Protein AF-A0A402BTT5-F1 (afdb_monomer_lite)

Foldseek 3Di:
DPPPFDWDWDQDPVRDIWIWTADPVRDTDGDDPPPPVCPVCPPFPQKDWLVVLCVVVVHDSVVSVVCCVVVLQDWDDDDPTIIGGSVSSVVSVPDDPPD

pLDDT: mean 79.09, std 17.44, range [35.34, 96.88]

Radius of gyration: 22.49 Å; chains: 1; bounding box: 46×36×61 Å

Sequence (99 aa):
MKTSAKILIFKGADEKEHKFTVNEKGQLMPYVEEEIQTVTKTPWKASNDVLNTCKFLGLSRGTVMKLISLGELKAVKAGKRWIIPGWAIEQFLQQPMHA

Secondary structure (DSSP, 8-state):
-------EEEE-TTS-EEEEEE-TTS-EEE------------PPPSEEEHHHHHHHHT--HHHHHHHHHHTSS--EEETTEEEEEHHHHHHHHHS----

Structure (mmCIF, N/CA/C/O backbone):
data_AF-A0A402BTT5-F1
#
_entry.id   AF-A0A402BTT5-F1
#
loop_
_atom_site.group_PDB
_atom_site.id
_atom_site.type_symbol
_atom_site.label_atom_id
_atom_site.label_alt_id
_atom_site.label_comp_id
_atom_site.label_asym_id
_atom_site.label_entity_id
_atom_site.label_seq_id
_atom_site.pdbx_PDB_ins_code
_atom_site.Cartn_x
_atom_site.Cartn_y
_atom_site.Cartn_z
_atom_site.occupancy
_atom_site.B_iso_or_equiv
_atom_site.auth_seq_id
_atom_site.auth_comp_id
_atom_site.auth_asym_id
_atom_site.auth_atom_id
_atom_site.pdbx_PDB_model_num
ATOM 1 N N . MET A 1 1 ? 7.177 -23.864 -22.016 1.00 35.34 1 MET A N 1
ATOM 2 C CA . MET A 1 1 ? 8.613 -23.798 -22.370 1.00 35.34 1 MET A CA 1
ATOM 3 C C . MET A 1 1 ? 8.914 -22.360 -22.754 1.00 35.34 1 MET A C 1
ATOM 5 O O . MET A 1 1 ? 8.228 -21.843 -23.620 1.00 35.34 1 MET A O 1
ATOM 9 N N . LYS A 1 2 ? 9.828 -21.675 -22.057 1.00 36.91 2 LYS A N 1
ATOM 10 C CA . LYS A 1 2 ? 10.258 -20.325 -22.449 1.00 36.91 2 LYS A CA 1
ATOM 11 C C . LYS A 1 2 ? 11.243 -20.494 -23.600 1.00 36.91 2 LYS A C 1
ATOM 13 O O . LYS A 1 2 ? 12.332 -21.015 -23.383 1.00 36.91 2 LYS A O 1
ATOM 18 N N . THR A 1 3 ? 10.834 -20.150 -24.814 1.00 40.72 3 THR A N 1
ATOM 19 C CA . THR A 1 3 ? 11.723 -20.160 -25.976 1.00 40.72 3 THR A CA 1
ATOM 20 C C . THR A 1 3 ? 12.738 -19.044 -25.771 1.00 40.72 3 THR A C 1
ATOM 22 O O . THR A 1 3 ? 12.413 -17.872 -25.930 1.00 40.72 3 THR A O 1
ATOM 25 N N . SER A 1 4 ? 13.948 -19.387 -25.332 1.00 47.47 4 SER A N 1
ATOM 26 C CA . SER A 1 4 ? 15.058 -18.438 -25.279 1.00 47.47 4 SER A CA 1
ATOM 27 C C . SER A 1 4 ? 15.285 -17.907 -26.694 1.00 47.47 4 SER A C 1
ATOM 29 O O . SER A 1 4 ? 15.637 -18.677 -27.589 1.00 47.47 4 SER A O 1
ATOM 31 N N . ALA A 1 5 ? 15.022 -16.619 -26.918 1.00 57.56 5 ALA A N 1
ATOM 32 C CA . ALA A 1 5 ? 15.243 -15.991 -28.213 1.00 57.56 5 ALA A CA 1
ATOM 33 C C . ALA A 1 5 ? 16.730 -16.128 -28.584 1.00 57.56 5 ALA A C 1
ATOM 35 O O . ALA A 1 5 ? 17.604 -15.671 -27.847 1.00 57.56 5 ALA A O 1
ATOM 36 N N . LYS A 1 6 ? 17.035 -16.801 -29.700 1.00 67.19 6 LYS A N 1
ATOM 37 C CA . LYS A 1 6 ? 18.402 -16.855 -30.233 1.00 67.19 6 LYS A CA 1
ATOM 38 C C . LYS A 1 6 ? 18.734 -15.485 -30.820 1.00 67.19 6 LYS A C 1
ATOM 40 O O . LYS A 1 6 ? 18.123 -15.081 -31.806 1.00 67.19 6 LYS A O 1
ATOM 45 N N . ILE A 1 7 ? 19.684 -14.789 -30.204 1.00 74.44 7 ILE A N 1
ATOM 46 C CA . ILE A 1 7 ? 20.222 -13.522 -30.705 1.00 74.44 7 ILE A CA 1
ATOM 47 C C . ILE A 1 7 ? 21.359 -13.849 -31.676 1.00 74.44 7 ILE A C 1
ATOM 49 O O . ILE A 1 7 ? 22.270 -14.603 -31.331 1.00 74.44 7 ILE A O 1
ATOM 53 N N . LEU A 1 8 ? 21.297 -13.299 -32.885 1.00 79.06 8 LEU A N 1
ATOM 54 C CA . LEU A 1 8 ? 22.336 -13.411 -33.909 1.00 79.06 8 LEU A CA 1
ATOM 55 C C . LEU A 1 8 ? 23.078 -12.079 -34.020 1.00 79.06 8 LEU A C 1
ATOM 57 O O . LEU A 1 8 ? 22.444 -11.026 -34.031 1.00 79.06 8 LEU A O 1
ATOM 61 N N . ILE A 1 9 ? 24.407 -12.121 -34.104 1.00 79.44 9 ILE A N 1
ATOM 62 C CA . ILE A 1 9 ? 25.262 -10.934 -34.216 1.00 79.44 9 ILE A CA 1
ATOM 63 C C . ILE A 1 9 ? 25.940 -10.968 -35.583 1.00 79.44 9 ILE A C 1
ATOM 65 O O . ILE A 1 9 ? 26.593 -11.955 -35.921 1.00 79.44 9 ILE A O 1
ATOM 69 N N . PHE A 1 10 ? 25.783 -9.903 -36.363 1.00 79.50 10 PHE A N 1
ATOM 70 C CA . PHE A 1 10 ? 26.407 -9.753 -37.676 1.00 79.50 10 PHE A CA 1
ATOM 71 C C . PHE A 1 10 ? 27.273 -8.494 -37.702 1.00 79.50 10 PHE A C 1
ATOM 73 O O . PHE A 1 10 ? 26.824 -7.438 -37.262 1.00 79.50 10 PHE A O 1
ATOM 80 N N . LYS A 1 11 ? 28.493 -8.588 -38.244 1.00 79.88 11 LYS A N 1
ATOM 81 C CA . LYS A 1 11 ? 29.348 -7.424 -38.513 1.00 79.88 11 LYS A CA 1
ATOM 82 C C . LYS A 1 11 ? 28.940 -6.814 -39.859 1.00 79.88 11 LYS A C 1
ATOM 84 O O . LYS A 1 11 ? 29.014 -7.486 -40.888 1.00 79.88 11 LYS A O 1
ATOM 89 N N . GLY A 1 12 ? 28.458 -5.577 -39.834 1.00 74.38 12 GLY A N 1
ATOM 90 C CA . GLY A 1 12 ? 28.076 -4.802 -41.007 1.00 74.38 12 GLY A CA 1
ATOM 91 C C . GLY A 1 12 ? 29.283 -4.353 -41.832 1.00 74.38 12 GLY A C 1
ATOM 92 O O . GLY A 1 12 ? 30.435 -4.438 -41.400 1.00 74.38 12 GLY A O 1
ATOM 93 N N . ALA A 1 13 ? 29.013 -3.855 -43.040 1.00 73.31 13 ALA A N 1
ATOM 94 C CA . ALA A 1 13 ? 30.028 -3.289 -43.936 1.00 73.31 13 ALA A CA 1
ATOM 95 C C . ALA A 1 13 ? 30.687 -2.012 -43.377 1.00 73.31 13 ALA A C 1
ATOM 97 O O . ALA A 1 13 ? 31.745 -1.601 -43.841 1.00 73.31 13 ALA A O 1
ATOM 98 N N . ASP A 1 14 ? 30.071 -1.405 -42.366 1.00 74.38 14 ASP A N 1
ATOM 99 C CA . ASP A 1 14 ? 30.569 -0.283 -41.572 1.00 74.38 14 ASP A CA 1
ATOM 100 C C . ASP A 1 14 ? 31.433 -0.729 -40.375 1.00 74.38 14 ASP A C 1
ATOM 102 O O . ASP A 1 14 ? 31.725 0.069 -39.487 1.00 74.38 14 ASP A O 1
ATOM 106 N N . GLU A 1 15 ? 31.811 -2.010 -40.340 1.00 72.12 15 GLU A N 1
ATOM 107 C CA . GLU A 1 15 ? 32.501 -2.697 -39.247 1.00 72.12 15 GLU A CA 1
ATOM 108 C C . GLU A 1 15 ? 31.752 -2.766 -37.910 1.00 72.12 15 GLU A C 1
ATOM 110 O O . GLU A 1 15 ? 32.317 -3.254 -36.926 1.00 72.12 15 GLU A O 1
ATOM 115 N N . LYS A 1 16 ? 30.484 -2.349 -37.849 1.00 75.25 16 LYS A N 1
ATOM 116 C CA . LYS A 1 16 ? 29.711 -2.376 -36.605 1.00 75.25 16 LYS A CA 1
ATOM 117 C C . LYS A 1 16 ? 28.986 -3.696 -36.428 1.00 75.25 16 LYS A C 1
ATOM 119 O O . LYS A 1 16 ? 28.509 -4.306 -37.379 1.00 75.25 16 LYS A O 1
ATOM 124 N N . GLU A 1 17 ? 28.879 -4.144 -35.186 1.00 80.62 17 GLU A N 1
ATOM 125 C CA . GLU A 1 17 ? 28.093 -5.323 -34.846 1.00 80.62 17 GLU A CA 1
ATOM 126 C C . GLU A 1 17 ? 26.620 -4.955 -34.665 1.00 80.62 17 GLU A C 1
ATOM 128 O O . GLU A 1 17 ? 26.265 -4.088 -33.867 1.00 80.62 17 GLU A O 1
ATOM 133 N N . HIS A 1 18 ? 25.750 -5.655 -35.385 1.00 77.06 18 HIS A N 1
ATOM 134 C CA . HIS A 1 18 ? 24.305 -5.516 -35.305 1.00 77.06 18 HIS A CA 1
ATOM 135 C C . HIS A 1 18 ? 23.688 -6.808 -34.770 1.00 77.06 18 HIS A C 1
ATOM 137 O O . HIS A 1 18 ? 23.994 -7.905 -35.243 1.00 77.06 18 HIS A O 1
ATOM 143 N N . LYS A 1 19 ? 22.802 -6.674 -33.779 1.00 81.31 19 LYS A N 1
ATOM 144 C CA . LYS A 1 19 ? 22.068 -7.788 -33.171 1.00 81.31 19 LYS A CA 1
ATOM 145 C C . LYS A 1 19 ? 20.710 -7.960 -33.850 1.00 81.31 19 LYS A C 1
ATOM 147 O O . LYS A 1 19 ? 20.006 -6.980 -34.088 1.00 81.31 19 LYS A O 1
ATOM 152 N N . PHE A 1 20 ? 20.319 -9.202 -34.107 1.00 80.94 20 PHE A N 1
ATOM 153 C CA . PHE A 1 20 ? 19.050 -9.566 -34.735 1.00 80.94 20 PHE A CA 1
ATOM 154 C C . PHE A 1 20 ? 18.389 -10.735 -34.007 1.00 80.94 20 PHE A C 1
ATOM 156 O O . 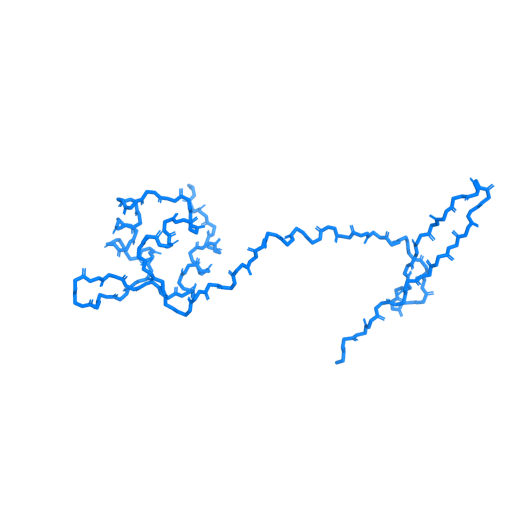PHE A 1 20 ? 19.061 -11.570 -33.395 1.00 80.94 20 PHE A O 1
ATOM 163 N N . THR A 1 21 ? 17.068 -10.822 -34.116 1.00 82.31 21 THR A N 1
ATOM 164 C CA . THR A 1 21 ? 16.261 -11.973 -33.697 1.00 82.31 21 THR A CA 1
ATOM 165 C C . THR A 1 21 ? 15.484 -12.531 -34.878 1.00 82.31 21 THR A C 1
ATOM 167 O O . THR A 1 21 ? 15.311 -11.876 -35.904 1.00 82.31 21 THR A O 1
ATOM 170 N N . VAL A 1 22 ? 15.036 -13.777 -34.746 1.00 81.31 22 VAL A N 1
ATOM 171 C CA . VAL A 1 22 ? 14.212 -14.445 -35.755 1.00 81.31 22 VAL A CA 1
ATOM 172 C C . VAL A 1 22 ? 12.783 -14.520 -35.235 1.00 81.31 22 VAL A C 1
ATOM 174 O O . VAL A 1 22 ? 12.558 -15.022 -34.133 1.00 81.31 22 VAL A O 1
ATOM 177 N N . ASN A 1 23 ? 11.824 -14.015 -36.012 1.00 78.31 23 ASN A N 1
ATOM 178 C CA . ASN A 1 23 ? 10.406 -14.123 -35.672 1.00 78.31 23 ASN A CA 1
ATOM 179 C C . ASN A 1 23 ? 9.843 -15.523 -36.000 1.00 78.31 23 ASN A C 1
ATOM 181 O O . ASN A 1 23 ? 10.501 -16.350 -36.628 1.00 78.31 23 ASN A O 1
ATOM 185 N N . GLU A 1 24 ? 8.594 -15.795 -35.616 1.00 75.50 24 GLU A N 1
ATOM 186 C CA . GLU A 1 24 ? 7.929 -17.093 -35.852 1.00 75.50 24 GLU A CA 1
ATOM 187 C C . GLU A 1 24 ? 7.788 -17.458 -37.341 1.00 75.50 24 GLU A C 1
ATOM 189 O O . GLU A 1 24 ? 7.618 -18.624 -37.686 1.00 75.50 24 GLU A O 1
ATOM 194 N N . LYS A 1 25 ? 7.902 -16.469 -38.237 1.00 79.62 25 LYS A N 1
ATOM 195 C CA . LYS A 1 25 ? 7.883 -16.644 -39.696 1.00 79.62 25 LYS A CA 1
ATOM 196 C C . LYS A 1 25 ? 9.278 -16.886 -40.286 1.00 79.62 25 LYS A C 1
ATOM 198 O O . LYS A 1 25 ? 9.416 -16.935 -41.505 1.00 79.62 25 LYS A O 1
ATOM 203 N N . GLY A 1 26 ? 10.312 -17.007 -39.451 1.00 77.75 26 GLY A N 1
ATOM 204 C CA . GLY A 1 26 ? 11.692 -17.226 -39.884 1.00 77.75 26 GLY A CA 1
ATOM 205 C C . GLY A 1 26 ? 12.388 -15.982 -40.446 1.00 77.75 26 GLY A C 1
ATOM 206 O O . GLY A 1 26 ? 13.451 -16.106 -41.047 1.00 77.75 26 GLY A O 1
ATOM 207 N N . GLN A 1 27 ? 11.815 -14.787 -40.277 1.00 79.38 27 GLN A N 1
ATOM 208 C CA . GLN A 1 27 ? 12.394 -13.540 -40.781 1.00 79.38 27 GLN A CA 1
ATOM 209 C C . GLN A 1 27 ? 13.306 -12.896 -39.733 1.00 79.38 27 GLN A C 1
ATOM 211 O O . GLN A 1 27 ? 12.973 -12.867 -38.545 1.00 79.38 27 GLN A O 1
ATOM 216 N N . LEU A 1 28 ? 14.438 -12.351 -40.188 1.00 82.62 28 LEU A N 1
ATOM 217 C CA . LEU A 1 28 ? 15.356 -11.574 -39.358 1.00 82.62 28 LEU A CA 1
ATOM 218 C C . LEU A 1 28 ? 14.757 -10.198 -39.052 1.00 82.62 28 LEU A C 1
ATOM 220 O O . LEU A 1 28 ? 14.380 -9.461 -39.961 1.00 82.62 28 LEU A O 1
ATOM 224 N N . MET A 1 29 ? 14.708 -9.847 -37.772 1.00 76.19 29 MET A N 1
ATOM 225 C CA . MET A 1 29 ? 14.298 -8.538 -37.274 1.00 76.19 29 MET A CA 1
ATOM 226 C C . MET A 1 29 ? 15.431 -7.937 -36.434 1.00 76.19 29 MET A C 1
ATOM 228 O O . MET A 1 29 ? 16.104 -8.686 -35.721 1.00 76.19 29 MET A O 1
ATOM 232 N N . PRO A 1 30 ? 15.680 -6.615 -36.502 1.00 77.00 30 PRO A N 1
ATOM 233 C CA . PRO A 1 30 ? 16.628 -5.963 -35.605 1.00 77.00 30 PRO A CA 1
ATOM 234 C C . PRO A 1 30 ? 16.264 -6.272 -34.156 1.00 77.00 30 PRO A C 1
ATOM 236 O O . PRO A 1 30 ? 15.094 -6.186 -33.776 1.00 77.00 30 PRO A O 1
ATOM 239 N N . TYR A 1 31 ? 17.256 -6.644 -33.351 1.00 74.31 31 TYR A N 1
ATOM 240 C CA . TYR A 1 31 ? 17.043 -6.809 -31.924 1.00 74.31 31 TYR A CA 1
ATOM 241 C C . TYR A 1 31 ? 16.830 -5.425 -31.322 1.00 74.31 31 TYR A C 1
ATOM 243 O O . TYR A 1 31 ? 17.773 -4.652 -31.153 1.00 74.31 31 TYR A O 1
ATOM 251 N N . VAL A 1 32 ? 15.574 -5.110 -31.033 1.00 68.75 32 VAL A N 1
ATOM 252 C CA . VAL A 1 32 ? 15.229 -3.997 -30.162 1.00 68.75 32 VAL A CA 1
ATOM 253 C C . VAL A 1 32 ? 15.338 -4.547 -28.752 1.00 68.75 32 VAL A C 1
ATOM 255 O O . VAL A 1 32 ? 14.567 -5.420 -28.354 1.00 68.75 32 VAL A O 1
ATOM 258 N N . GLU A 1 33 ? 16.346 -4.084 -28.021 1.00 61.34 33 GLU A N 1
ATOM 259 C CA . GLU A 1 33 ? 16.394 -4.258 -26.579 1.00 61.34 33 GLU A CA 1
ATOM 260 C C . GLU A 1 33 ? 15.234 -3.413 -26.052 1.00 61.34 33 GLU A C 1
ATOM 262 O O . GLU A 1 33 ? 15.354 -2.203 -25.883 1.00 61.34 33 GLU A O 1
ATOM 267 N N . GLU A 1 34 ? 14.047 -4.018 -25.937 1.00 54.56 34 GLU A N 1
ATOM 268 C CA . GLU A 1 34 ? 12.988 -3.410 -25.153 1.00 54.56 34 GLU A CA 1
ATOM 269 C C . GLU A 1 34 ? 13.602 -3.249 -23.772 1.00 54.56 34 GLU A C 1
ATOM 271 O O . GLU A 1 34 ? 13.824 -4.231 -23.057 1.00 54.56 34 GLU A O 1
ATOM 276 N N . GLU A 1 35 ? 13.955 -2.011 -23.428 1.00 44.97 35 GLU A N 1
ATOM 277 C CA . GLU A 1 35 ? 14.140 -1.606 -22.053 1.00 44.97 35 GLU A CA 1
ATOM 278 C C . GLU A 1 35 ? 12.807 -1.906 -21.378 1.00 44.97 35 GLU A C 1
ATOM 280 O O . GLU A 1 35 ? 11.911 -1.065 -21.278 1.00 44.97 35 GLU A O 1
ATOM 285 N N . ILE A 1 36 ? 12.643 -3.154 -20.939 1.00 48.88 36 ILE A N 1
ATOM 286 C CA . ILE A 1 36 ? 11.722 -3.483 -19.881 1.00 48.88 36 ILE A CA 1
ATOM 287 C C . ILE A 1 36 ? 12.234 -2.582 -18.779 1.00 48.88 36 ILE A C 1
ATOM 289 O O . ILE A 1 36 ? 13.264 -2.870 -18.168 1.00 48.88 36 ILE A O 1
ATOM 293 N N . GLN A 1 37 ? 11.568 -1.446 -18.587 1.00 45.66 37 GLN A N 1
ATOM 294 C CA . GLN A 1 37 ? 11.725 -0.646 -17.397 1.00 45.66 37 GLN A CA 1
ATOM 295 C C . GLN A 1 37 ? 11.284 -1.571 -16.274 1.00 45.66 37 GLN A C 1
ATOM 297 O O . GLN A 1 37 ? 10.129 -1.597 -15.848 1.00 45.66 37 GLN A O 1
ATOM 302 N N . THR A 1 38 ? 12.213 -2.398 -15.811 1.00 43.75 38 THR A N 1
ATOM 303 C CA . THR A 1 38 ? 12.145 -3.060 -14.536 1.00 43.75 38 THR A CA 1
ATOM 304 C C . THR A 1 38 ? 12.328 -1.932 -13.539 1.00 43.75 38 THR A C 1
ATOM 306 O O . THR A 1 38 ? 13.375 -1.807 -12.908 1.00 43.75 38 THR A O 1
ATOM 309 N N . VAL A 1 39 ? 11.293 -1.090 -13.397 1.00 48.00 39 VAL A N 1
ATOM 310 C CA . VAL A 1 39 ? 10.953 -0.50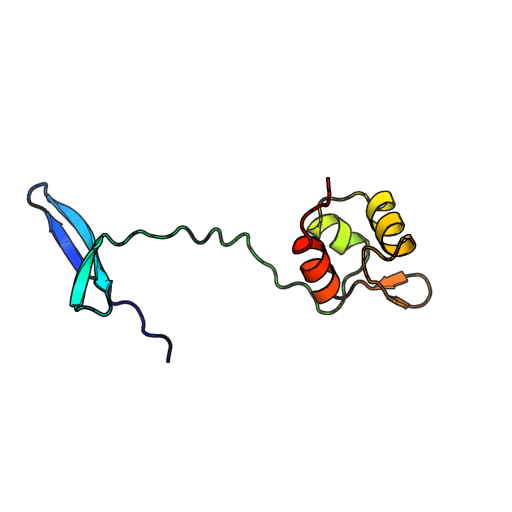8 -12.105 1.00 48.00 39 VAL A CA 1
ATOM 311 C C . VAL A 1 39 ? 11.116 -1.686 -11.178 1.00 48.00 39 VAL A C 1
ATOM 313 O O . VAL A 1 39 ? 10.437 -2.697 -11.366 1.00 48.00 39 VAL A O 1
ATOM 316 N N . THR A 1 40 ? 12.135 -1.627 -10.332 1.00 40.34 40 THR A N 1
ATOM 317 C CA . THR A 1 40 ? 12.546 -2.704 -9.448 1.00 40.34 40 THR A CA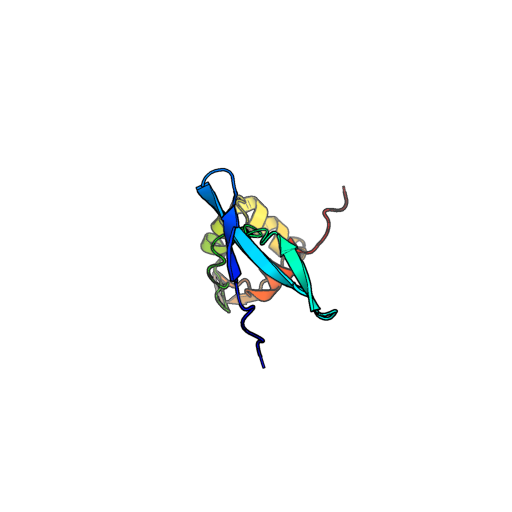 1
ATOM 318 C C . THR A 1 40 ? 11.344 -3.040 -8.582 1.00 40.34 40 THR A C 1
ATOM 320 O O . THR A 1 40 ? 11.141 -2.458 -7.515 1.00 40.34 40 THR A O 1
ATOM 323 N N . LYS A 1 41 ? 10.475 -3.917 -9.092 1.00 50.38 41 LYS A N 1
ATOM 324 C CA . LYS A 1 41 ? 9.289 -4.416 -8.423 1.00 50.38 41 LYS A CA 1
ATOM 325 C C . LYS A 1 41 ? 9.846 -5.343 -7.372 1.00 50.38 41 LYS A C 1
ATOM 327 O O . LYS A 1 41 ? 9.941 -6.549 -7.564 1.00 50.38 41 LYS A O 1
ATOM 332 N N . THR A 1 42 ? 10.264 -4.757 -6.258 1.00 52.69 42 THR A N 1
ATOM 333 C CA . THR A 1 42 ? 10.243 -5.471 -4.994 1.00 52.69 42 THR A CA 1
ATOM 334 C C . THR A 1 42 ? 8.830 -6.046 -4.919 1.00 52.69 42 THR A C 1
ATOM 336 O O . THR A 1 42 ? 7.883 -5.254 -4.919 1.00 52.69 42 THR A O 1
ATOM 339 N N . PRO A 1 43 ? 8.647 -7.375 -4.992 1.00 62.16 43 PRO A N 1
ATOM 340 C CA . PRO A 1 43 ? 7.311 -7.941 -4.947 1.00 62.16 43 PRO A CA 1
ATOM 341 C C . PRO A 1 43 ? 6.673 -7.458 -3.649 1.00 62.16 43 PRO A C 1
ATOM 343 O O . PRO A 1 43 ? 7.311 -7.503 -2.590 1.00 62.16 43 PRO A O 1
ATOM 346 N N . TRP A 1 44 ? 5.456 -6.918 -3.733 1.00 67.69 44 TRP A N 1
ATOM 347 C CA . TRP A 1 44 ? 4.767 -6.439 -2.542 1.00 67.69 44 TRP A CA 1
ATOM 348 C C . TRP A 1 44 ? 4.727 -7.575 -1.527 1.00 67.69 44 TRP A C 1
ATOM 350 O O . TRP A 1 44 ? 4.441 -8.724 -1.878 1.00 67.69 44 TRP A O 1
ATOM 360 N N . LYS A 1 45 ? 5.010 -7.281 -0.255 1.00 78.25 45 LYS A N 1
ATOM 361 C CA . LYS A 1 45 ? 4.818 -8.304 0.773 1.00 78.25 45 LYS A CA 1
ATOM 362 C C . LYS A 1 45 ? 3.335 -8.665 0.808 1.00 78.25 45 LYS A C 1
ATOM 364 O O . LYS A 1 45 ? 2.477 -7.812 0.572 1.00 78.25 45 LYS A O 1
ATOM 369 N N . ALA A 1 46 ? 3.032 -9.913 1.159 1.00 80.19 46 ALA A N 1
ATOM 370 C CA . ALA A 1 46 ? 1.650 -10.366 1.315 1.00 80.19 46 ALA A CA 1
ATOM 371 C C . ALA A 1 46 ? 0.860 -9.460 2.282 1.00 80.19 46 ALA A C 1
ATOM 373 O O . ALA A 1 46 ? -0.323 -9.204 2.066 1.00 80.19 46 ALA A O 1
ATOM 374 N N . SER A 1 47 ? 1.542 -8.909 3.292 1.00 87.38 47 SER A N 1
ATOM 375 C CA . SER A 1 47 ? 1.012 -7.936 4.245 1.00 87.38 47 SER A CA 1
ATOM 376 C C . SER A 1 47 ? 1.954 -6.742 4.402 1.00 87.38 47 SER A C 1
ATOM 378 O O . SER A 1 47 ? 3.138 -6.925 4.702 1.00 87.38 47 SER A O 1
ATOM 380 N N . ASN A 1 48 ? 1.423 -5.530 4.281 1.00 91.31 48 ASN A N 1
ATOM 381 C CA . ASN A 1 48 ? 2.167 -4.281 4.423 1.00 91.31 48 ASN A CA 1
ATOM 382 C C . ASN A 1 48 ? 1.537 -3.431 5.527 1.00 91.31 48 ASN A C 1
ATOM 384 O O . ASN A 1 48 ? 0.327 -3.460 5.733 1.00 91.31 48 ASN A O 1
ATOM 388 N N . ASP A 1 49 ? 2.348 -2.672 6.255 1.00 94.06 49 ASP A N 1
ATOM 389 C CA . ASP A 1 49 ? 1.842 -1.639 7.150 1.00 94.06 49 ASP A CA 1
ATOM 390 C C . ASP A 1 49 ? 1.589 -0.335 6.376 1.00 94.06 49 ASP A C 1
ATOM 392 O O . ASP A 1 49 ? 1.965 -0.171 5.210 1.00 94.06 49 ASP A O 1
ATOM 396 N N . VAL A 1 50 ? 0.950 0.624 7.044 1.00 94.69 50 VAL A N 1
ATOM 397 C CA . VAL A 1 50 ? 0.657 1.940 6.456 1.00 94.69 50 VAL A CA 1
ATOM 398 C C . VAL A 1 50 ? 1.940 2.644 6.010 1.00 94.69 50 VAL A C 1
ATOM 400 O O . VAL A 1 50 ? 1.957 3.245 4.945 1.00 94.69 50 VAL A O 1
ATOM 403 N N . LEU A 1 51 ? 3.027 2.547 6.783 1.00 93.50 51 LEU A N 1
ATOM 404 C CA . LEU A 1 51 ? 4.275 3.250 6.481 1.00 93.50 51 LEU A CA 1
ATOM 405 C C . LEU A 1 51 ? 4.959 2.727 5.217 1.00 93.50 51 LEU A C 1
ATOM 407 O O . LEU A 1 51 ? 5.395 3.535 4.397 1.00 93.50 51 LEU A O 1
ATOM 411 N N . ASN A 1 52 ? 5.045 1.408 5.028 1.00 91.94 52 ASN A N 1
ATOM 412 C CA . ASN A 1 52 ? 5.585 0.866 3.782 1.00 91.94 52 ASN A CA 1
ATOM 413 C C . ASN A 1 52 ? 4.662 1.188 2.605 1.00 91.94 52 ASN A C 1
ATOM 415 O O . ASN A 1 52 ? 5.144 1.591 1.552 1.00 91.94 52 ASN A O 1
ATOM 419 N N . THR A 1 53 ? 3.344 1.136 2.808 1.00 92.19 53 THR A N 1
ATOM 420 C CA . THR A 1 53 ? 2.364 1.502 1.773 1.00 92.19 53 THR A CA 1
ATOM 421 C C . THR A 1 53 ? 2.492 2.965 1.338 1.00 92.19 53 THR A C 1
ATOM 423 O O . THR A 1 53 ? 2.420 3.253 0.147 1.00 92.19 53 THR A O 1
ATOM 426 N N . CYS A 1 54 ? 2.784 3.889 2.260 1.00 93.50 54 CYS A N 1
ATOM 427 C CA . CYS A 1 54 ? 3.102 5.278 1.914 1.00 93.50 54 CYS A CA 1
ATOM 428 C C . CYS A 1 54 ? 4.313 5.380 0.979 1.00 93.50 54 CYS A C 1
ATOM 430 O O . CYS A 1 54 ? 4.271 6.132 0.011 1.00 93.50 54 CYS A O 1
ATOM 432 N N . LYS A 1 55 ? 5.382 4.618 1.249 1.00 90.56 55 LYS A N 1
ATOM 433 C CA . LYS A 1 55 ? 6.589 4.607 0.404 1.00 90.56 55 LYS A CA 1
ATOM 434 C C . LYS A 1 55 ? 6.302 4.041 -0.982 1.00 90.56 55 LYS A C 1
ATOM 436 O O . LYS A 1 55 ? 6.833 4.542 -1.961 1.00 90.56 55 LYS A O 1
ATOM 441 N N . PHE A 1 56 ? 5.456 3.018 -1.050 1.00 87.69 56 PHE A N 1
ATOM 442 C CA . PHE A 1 56 ? 5.066 2.372 -2.298 1.00 87.69 56 PHE A CA 1
ATOM 443 C C . PHE A 1 56 ? 4.214 3.270 -3.193 1.00 87.69 56 PHE A C 1
ATOM 445 O O . PHE A 1 56 ? 4.434 3.306 -4.397 1.00 87.69 56 PHE A O 1
ATOM 452 N N . LEU A 1 57 ? 3.264 3.996 -2.603 1.00 88.94 57 LEU A N 1
ATOM 453 C CA . LEU A 1 57 ? 2.348 4.869 -3.339 1.00 88.94 57 LEU A CA 1
ATOM 454 C C . LEU A 1 57 ? 2.878 6.302 -3.503 1.00 88.94 57 LEU A C 1
ATOM 456 O O . LEU A 1 57 ? 2.278 7.090 -4.224 1.00 88.94 57 LEU A O 1
ATOM 460 N N . GLY A 1 58 ? 3.955 6.671 -2.801 1.00 91.62 58 GLY A N 1
ATOM 461 C CA . GLY A 1 58 ? 4.440 8.053 -2.750 1.00 91.62 58 GLY A CA 1
ATOM 462 C C . GLY A 1 58 ? 3.466 9.019 -2.060 1.00 91.62 58 GLY A C 1
ATOM 463 O O . GLY A 1 58 ? 3.490 10.216 -2.327 1.00 91.62 58 GLY A O 1
ATOM 464 N N . LEU A 1 59 ? 2.588 8.515 -1.184 1.00 93.81 59 LEU A N 1
ATOM 465 C CA . LEU A 1 59 ? 1.517 9.290 -0.551 1.00 93.81 59 LEU A CA 1
ATOM 466 C C . LEU A 1 59 ? 1.794 9.575 0.926 1.00 93.81 59 LEU A C 1
ATOM 468 O O . LEU A 1 59 ? 2.440 8.802 1.636 1.00 93.81 59 LEU A O 1
ATOM 472 N N . SER A 1 60 ? 1.223 10.675 1.425 1.00 96.31 60 SER A N 1
ATOM 473 C CA . SER A 1 60 ? 1.262 10.989 2.853 1.00 96.31 60 SER A CA 1
ATOM 474 C C . SER A 1 60 ? 0.471 9.962 3.671 1.00 96.31 60 SER A C 1
ATOM 476 O O . SER A 1 60 ? -0.531 9.406 3.214 1.00 96.31 60 SER A O 1
ATOM 478 N N . ARG A 1 61 ? 0.855 9.770 4.941 1.00 96.06 61 ARG A N 1
ATOM 479 C CA . ARG A 1 61 ? 0.102 8.908 5.866 1.00 96.06 61 ARG A CA 1
ATOM 480 C C . ARG A 1 61 ? -1.359 9.341 5.999 1.00 96.06 61 ARG A C 1
ATOM 482 O O . ARG A 1 61 ? -2.229 8.482 6.085 1.00 96.06 61 ARG A O 1
ATOM 489 N N . GLY A 1 62 ? -1.629 10.647 6.029 1.00 96.88 62 GLY A N 1
ATOM 490 C CA . GLY A 1 62 ? -2.994 11.171 6.114 1.00 96.88 62 GLY A CA 1
ATOM 491 C C . GLY A 1 62 ? -3.832 10.757 4.907 1.00 96.88 62 GLY A C 1
ATOM 492 O O . GLY A 1 62 ? -4.941 10.256 5.077 1.00 96.88 62 GLY A O 1
ATOM 493 N N . THR A 1 63 ? -3.259 10.869 3.708 1.00 96.44 63 THR A N 1
ATOM 494 C CA . THR A 1 63 ? -3.899 10.437 2.460 1.00 96.44 63 THR A CA 1
ATOM 495 C C . THR A 1 63 ? -4.173 8.938 2.470 1.00 96.44 63 THR A C 1
ATOM 497 O O . THR A 1 63 ? -5.310 8.538 2.262 1.00 96.44 63 THR A O 1
ATOM 500 N N . VAL A 1 64 ? -3.182 8.103 2.800 1.00 96.00 64 VAL A N 1
ATOM 501 C CA . VAL A 1 64 ? -3.367 6.640 2.853 1.00 96.00 64 VAL A CA 1
ATOM 502 C C . VAL A 1 64 ? -4.441 6.246 3.870 1.00 96.00 64 VAL A C 1
ATOM 504 O O . VAL A 1 64 ? -5.302 5.422 3.577 1.00 96.00 64 VAL A O 1
ATOM 507 N N . MET A 1 65 ? -4.448 6.864 5.053 1.00 96.88 65 MET A N 1
ATOM 508 C CA . MET A 1 65 ? 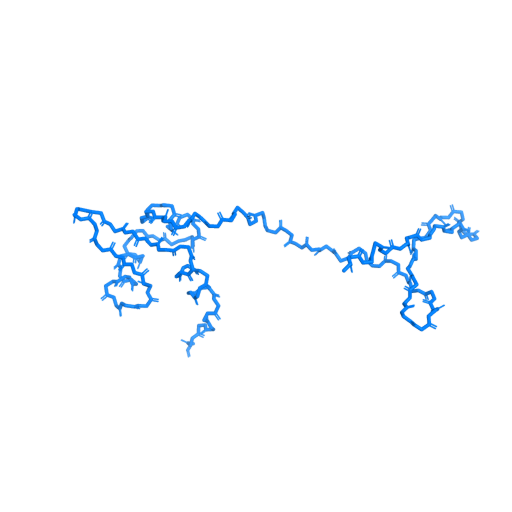-5.484 6.613 6.061 1.00 96.88 65 MET A CA 1
ATOM 509 C C . MET A 1 65 ? -6.873 7.058 5.585 1.00 96.88 65 MET A C 1
ATOM 511 O O . MET A 1 65 ? -7.859 6.389 5.892 1.00 96.88 65 MET A O 1
ATOM 515 N N . LYS A 1 66 ? -6.957 8.151 4.817 1.00 96.75 66 LYS A N 1
ATOM 516 C CA . LYS A 1 66 ? -8.203 8.608 4.194 1.00 96.75 66 LYS A CA 1
ATOM 517 C C . LYS A 1 66 ? -8.696 7.605 3.149 1.00 96.75 66 LYS A C 1
ATOM 519 O O . LYS A 1 66 ? -9.855 7.224 3.223 1.00 96.75 66 LYS A O 1
ATOM 524 N N . LEU A 1 67 ? -7.824 7.117 2.264 1.00 95.31 67 LEU A N 1
ATOM 525 C CA . LEU A 1 67 ? -8.158 6.086 1.267 1.00 95.31 67 LEU A CA 1
ATOM 526 C C . LEU A 1 67 ? -8.689 4.807 1.928 1.00 95.31 67 LEU A C 1
ATOM 528 O O . LEU A 1 67 ? -9.684 4.241 1.484 1.00 95.31 67 LEU A O 1
ATOM 532 N N . ILE A 1 68 ? -8.063 4.383 3.031 1.00 96.00 68 ILE A N 1
ATOM 533 C CA . ILE A 1 68 ? -8.537 3.243 3.828 1.00 96.00 68 ILE A CA 1
ATOM 534 C C . ILE A 1 68 ? -9.921 3.529 4.422 1.00 96.00 68 ILE A C 1
ATOM 536 O O . ILE A 1 68 ? -10.804 2.678 4.365 1.00 96.00 68 ILE A O 1
ATOM 540 N N . SER A 1 69 ? -10.128 4.724 4.981 1.00 95.44 69 SER A N 1
ATOM 541 C CA . SER A 1 69 ? -11.413 5.110 5.576 1.00 95.44 69 SER A CA 1
ATOM 542 C C . SER A 1 69 ? -12.540 5.247 4.551 1.00 95.44 69 SER A C 1
ATOM 544 O O . SER A 1 69 ? -13.691 5.012 4.904 1.00 95.44 69 SER A O 1
ATOM 546 N N . LEU A 1 70 ? -12.222 5.652 3.321 1.00 94.62 70 LEU A N 1
ATOM 547 C CA . LEU A 1 70 ? -13.169 5.745 2.208 1.00 94.62 70 LEU A CA 1
ATOM 548 C C . LEU A 1 70 ? -13.444 4.382 1.553 1.00 94.62 70 LEU A C 1
ATOM 550 O O . LEU A 1 70 ? -14.389 4.256 0.785 1.00 94.62 70 LEU A O 1
ATOM 554 N N . GLY A 1 71 ? -12.640 3.358 1.856 1.00 93.38 71 GLY A N 1
ATOM 555 C CA . GLY A 1 71 ? -12.744 2.032 1.240 1.00 93.38 71 GLY A CA 1
ATOM 556 C C . GLY A 1 71 ? -12.110 1.932 -0.151 1.00 93.38 71 GLY A C 1
ATOM 557 O O . GLY A 1 71 ? -12.126 0.855 -0.744 1.00 93.38 71 GLY A O 1
ATOM 558 N N . GLU A 1 72 ? -11.506 3.014 -0.645 1.00 93.69 72 GLU A N 1
ATOM 559 C CA . GLU A 1 72 ? -10.775 3.067 -1.918 1.00 93.69 72 GLU A CA 1
ATOM 560 C C . GLU A 1 72 ? -9.499 2.216 -1.875 1.00 93.69 72 GLU A C 1
ATOM 562 O O . GLU A 1 72 ? -9.098 1.623 -2.876 1.00 93.69 72 GLU A O 1
ATOM 567 N N . LEU A 1 73 ? -8.888 2.092 -0.692 1.00 94.81 73 LEU A N 1
ATOM 568 C CA . LEU A 1 73 ? -7.776 1.180 -0.443 1.00 94.81 73 LEU A CA 1
ATOM 569 C C . LEU A 1 73 ? -8.177 0.129 0.592 1.00 94.81 73 LEU A C 1
ATOM 571 O O . LEU A 1 73 ? -8.381 0.434 1.769 1.00 94.81 73 LEU A O 1
ATOM 575 N N . LYS A 1 74 ? -8.245 -1.136 0.171 1.00 94.75 74 LYS A N 1
ATOM 576 C CA . LYS A 1 74 ? -8.607 -2.233 1.075 1.00 94.75 74 LYS A CA 1
ATOM 577 C C . LYS A 1 74 ? -7.519 -2.475 2.121 1.00 94.75 74 LYS A C 1
ATOM 579 O O . LYS A 1 74 ? -6.350 -2.677 1.794 1.00 94.75 74 LYS A O 1
ATOM 584 N N . ALA A 1 75 ? -7.930 -2.523 3.384 1.00 96.50 75 ALA A N 1
ATOM 585 C CA . ALA A 1 75 ? -7.066 -2.821 4.517 1.00 96.50 75 ALA A CA 1
ATOM 586 C C . ALA A 1 75 ? -7.844 -3.533 5.631 1.00 96.50 75 ALA A C 1
ATOM 588 O O . ALA A 1 75 ? -9.056 -3.372 5.766 1.00 96.50 75 ALA A O 1
ATOM 589 N N . VAL A 1 76 ? -7.133 -4.296 6.459 1.00 95.50 76 VAL A N 1
ATOM 590 C CA . VAL A 1 76 ? -7.679 -4.996 7.627 1.00 95.50 76 VAL A CA 1
ATOM 591 C C . VAL A 1 76 ? -7.109 -4.376 8.897 1.00 95.50 76 VAL A C 1
ATOM 593 O O . VAL A 1 76 ? -5.897 -4.178 9.019 1.00 95.50 76 VAL A O 1
ATOM 596 N N . LYS A 1 77 ? -7.973 -4.075 9.868 1.00 95.38 77 LYS A N 1
ATOM 597 C CA . LYS A 1 77 ? -7.550 -3.563 11.174 1.00 95.38 77 LYS A CA 1
ATOM 598 C C . LYS A 1 77 ? -7.152 -4.725 12.087 1.00 95.38 77 LYS A C 1
ATOM 600 O O . LYS A 1 77 ? -7.998 -5.512 12.497 1.00 95.38 77 LYS A O 1
ATOM 605 N N . ALA A 1 78 ? -5.871 -4.807 12.434 1.00 92.25 78 ALA A N 1
ATOM 606 C CA . ALA A 1 78 ? -5.314 -5.782 13.367 1.00 92.25 78 ALA A CA 1
ATOM 607 C C . ALA A 1 78 ? -4.893 -5.067 14.661 1.00 92.25 78 ALA A C 1
ATOM 609 O O . ALA A 1 78 ? -3.800 -4.498 14.775 1.00 92.25 78 ALA A O 1
ATOM 610 N N . GLY A 1 79 ? -5.803 -5.034 15.637 1.00 92.56 79 GLY A N 1
ATOM 611 C CA . GLY A 1 79 ? -5.614 -4.297 16.887 1.00 92.56 79 GLY A CA 1
ATOM 612 C C . GLY A 1 79 ? -5.448 -2.792 16.646 1.00 92.56 79 GLY A C 1
ATOM 613 O O . GLY A 1 79 ? -6.365 -2.117 16.176 1.00 92.56 79 GLY A O 1
ATOM 614 N N . LYS A 1 80 ? -4.264 -2.255 16.973 1.00 90.38 80 LYS A N 1
ATOM 615 C CA . LYS A 1 80 ? -3.928 -0.827 16.802 1.00 90.38 80 LYS A CA 1
ATOM 616 C C . LYS A 1 80 ? -3.338 -0.489 15.426 1.00 90.38 80 LYS A C 1
ATOM 618 O O . LYS A 1 80 ? -3.031 0.675 15.175 1.00 90.38 80 LYS A O 1
ATOM 623 N N . ARG A 1 81 ? -3.127 -1.479 14.553 1.00 91.88 81 ARG A N 1
ATOM 624 C CA . ARG A 1 81 ? -2.458 -1.300 13.256 1.00 91.88 81 ARG A CA 1
ATOM 625 C C . ARG A 1 81 ? -3.388 -1.653 12.100 1.00 91.88 81 ARG A C 1
ATOM 627 O O . ARG A 1 81 ? -4.287 -2.475 12.242 1.00 91.88 81 ARG A O 1
ATOM 634 N N . TRP A 1 82 ? -3.135 -1.031 10.955 1.00 96.44 82 TRP A N 1
ATOM 635 C CA . TRP A 1 82 ? -3.762 -1.383 9.686 1.00 96.44 82 TRP A CA 1
ATOM 636 C C . TRP A 1 82 ? -2.795 -2.214 8.856 1.00 96.44 82 TRP A C 1
AT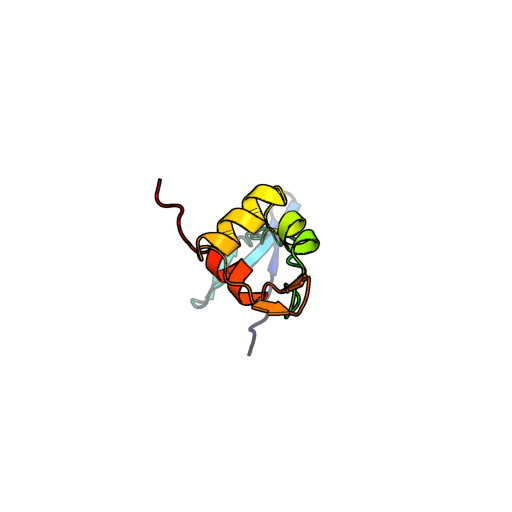OM 638 O O . TRP A 1 82 ? -1.613 -1.872 8.757 1.00 96.44 82 TRP A O 1
ATOM 648 N N . ILE A 1 83 ? -3.314 -3.295 8.285 1.00 96.06 83 ILE A N 1
ATOM 649 C CA . ILE A 1 83 ? -2.599 -4.200 7.395 1.00 96.06 83 ILE A CA 1
ATOM 650 C C . ILE A 1 83 ? -3.193 -4.048 5.998 1.00 96.06 83 ILE A C 1
ATOM 652 O O . ILE A 1 83 ? -4.386 -4.276 5.803 1.00 96.06 83 ILE A O 1
ATOM 656 N N . ILE A 1 84 ? -2.357 -3.675 5.035 1.00 95.75 84 ILE A N 1
ATOM 657 C CA . ILE A 1 84 ? -2.708 -3.535 3.625 1.00 95.75 84 ILE A CA 1
ATOM 658 C C . ILE A 1 84 ? -2.162 -4.754 2.867 1.00 95.75 84 ILE A C 1
ATOM 660 O O . ILE A 1 84 ? -0.940 -4.938 2.802 1.00 95.75 84 ILE A O 1
ATOM 664 N N . PRO A 1 85 ? -3.031 -5.617 2.314 1.00 94.31 85 PRO A N 1
ATOM 665 C CA . PRO A 1 85 ? -2.592 -6.733 1.488 1.00 94.31 85 PRO A CA 1
ATOM 666 C C . PRO A 1 85 ? -1.876 -6.247 0.224 1.00 94.31 85 PRO A C 1
ATOM 668 O O . PRO A 1 85 ? -2.288 -5.253 -0.369 1.00 94.31 85 PRO A O 1
ATOM 671 N N . GLY A 1 86 ? -0.843 -6.961 -0.231 1.00 91.06 86 GLY A N 1
ATOM 672 C CA . GLY A 1 86 ? -0.109 -6.584 -1.451 1.00 91.06 86 GLY A CA 1
ATOM 673 C C . GLY A 1 86 ? -1.012 -6.454 -2.687 1.00 91.06 86 GLY A C 1
ATOM 674 O O . GLY A 1 86 ? -0.923 -5.471 -3.416 1.00 91.06 86 GLY A O 1
ATOM 675 N N . TRP A 1 87 ? -1.968 -7.374 -2.851 1.00 89.75 87 TRP A N 1
ATOM 676 C CA . TRP A 1 87 ? -2.937 -7.339 -3.953 1.00 89.75 87 TRP A CA 1
ATOM 677 C C . TRP A 1 87 ? -3.845 -6.101 -3.924 1.00 89.75 87 TRP A C 1
ATOM 679 O O . TRP A 1 87 ? -4.304 -5.652 -4.969 1.00 89.75 87 TRP A O 1
ATOM 689 N N . ALA A 1 88 ? -4.107 -5.524 -2.746 1.00 92.56 88 ALA A N 1
ATOM 690 C CA . ALA A 1 88 ? -4.928 -4.321 -2.637 1.00 92.56 88 ALA A CA 1
ATOM 691 C C . ALA A 1 88 ? -4.184 -3.092 -3.177 1.00 92.56 88 ALA A C 1
ATOM 693 O O . ALA A 1 88 ? -4.800 -2.219 -3.781 1.00 92.56 88 ALA A O 1
ATOM 694 N N . ILE A 1 89 ? -2.859 -3.051 -2.998 1.00 91.50 89 ILE A N 1
ATOM 695 C CA . ILE A 1 89 ? -1.984 -2.013 -3.559 1.00 91.50 89 ILE A CA 1
ATOM 696 C C . ILE A 1 89 ? -1.946 -2.141 -5.084 1.00 91.50 89 ILE A C 1
ATOM 698 O O . ILE A 1 89 ? -2.107 -1.147 -5.786 1.00 91.50 89 ILE A O 1
ATOM 702 N N . GLU A 1 90 ? -1.792 -3.362 -5.604 1.00 88.50 90 GLU A N 1
ATOM 703 C CA . GLU A 1 90 ? -1.830 -3.621 -7.050 1.00 88.50 90 GLU A CA 1
ATOM 704 C C . GLU A 1 90 ? -3.164 -3.211 -7.668 1.00 88.50 90 GLU A C 1
ATOM 706 O O . GLU A 1 90 ? -3.179 -2.483 -8.658 1.00 88.50 90 GLU A O 1
ATOM 711 N N . GLN A 1 91 ? -4.275 -3.626 -7.053 1.00 89.44 91 GLN A N 1
ATOM 712 C CA . GLN A 1 91 ? -5.613 -3.276 -7.518 1.00 89.44 91 GLN A CA 1
ATOM 713 C C . GLN A 1 91 ? -5.823 -1.757 -7.517 1.00 89.44 91 GLN A C 1
ATOM 715 O O . GLN A 1 91 ? -6.435 -1.232 -8.441 1.00 89.44 91 GLN A O 1
ATOM 720 N N . PHE A 1 92 ? -5.324 -1.052 -6.500 1.00 90.00 92 PHE A N 1
ATOM 721 C CA . PHE A 1 92 ? -5.413 0.405 -6.424 1.00 90.00 92 PHE A CA 1
ATOM 722 C C . PHE A 1 92 ? -4.636 1.087 -7.561 1.00 90.00 92 PHE A C 1
ATOM 724 O O . PHE A 1 92 ? -5.161 1.987 -8.205 1.00 90.00 92 PHE A O 1
ATOM 731 N N . LEU A 1 93 ? -3.420 0.623 -7.864 1.00 87.38 93 LEU A N 1
ATOM 732 C CA . LEU A 1 93 ? -2.591 1.176 -8.945 1.00 87.38 93 LEU A CA 1
ATOM 733 C C . LEU A 1 93 ? -3.125 0.873 -10.354 1.00 87.38 93 LEU A C 1
ATOM 735 O O . LEU A 1 93 ? -2.772 1.565 -11.304 1.00 87.38 93 LEU A O 1
ATOM 739 N N . GLN A 1 94 ? -3.937 -0.173 -10.501 1.00 86.69 94 GLN A N 1
ATOM 740 C CA . GLN A 1 94 ? -4.557 -0.547 -11.774 1.00 86.69 94 GLN A CA 1
ATOM 741 C C . GLN A 1 94 ? -5.840 0.231 -12.076 1.00 86.69 94 GLN A C 1
ATOM 743 O O . GLN A 1 94 ? -6.302 0.200 -13.216 1.00 86.69 94 GLN A O 1
ATOM 748 N N . GLN A 1 95 ? -6.439 0.898 -11.084 1.00 78.19 95 GLN A N 1
A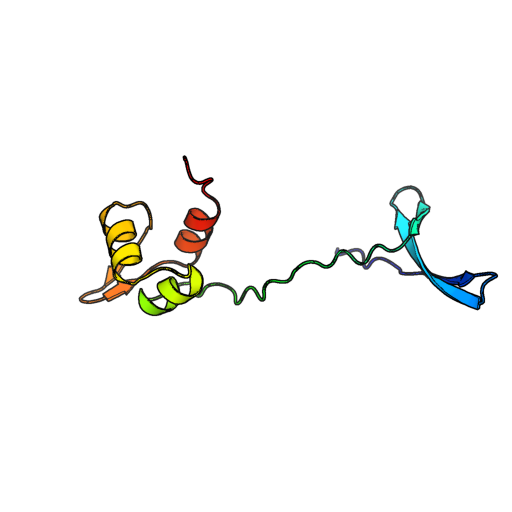TOM 749 C CA . GLN A 1 95 ? -7.640 1.689 -11.319 1.00 78.19 95 GLN A CA 1
ATOM 750 C C . GLN A 1 95 ? -7.263 2.953 -12.104 1.00 78.19 95 GLN A C 1
ATOM 752 O O . GLN A 1 95 ? -6.443 3.738 -11.621 1.00 78.19 95 GLN A O 1
ATOM 757 N N . PRO A 1 96 ? -7.832 3.177 -13.304 1.00 60.59 96 PRO A N 1
ATOM 758 C CA . PRO A 1 96 ? -7.682 4.461 -13.966 1.00 60.59 96 PRO A CA 1
ATOM 759 C C . PRO A 1 96 ? -8.301 5.513 -13.047 1.00 60.59 96 PRO A C 1
ATOM 761 O O . PRO A 1 96 ? -9.451 5.375 -12.633 1.00 60.59 96 PRO A O 1
ATOM 764 N N . MET A 1 97 ? -7.526 6.538 -12.683 1.00 55.03 97 MET A N 1
ATOM 765 C CA . MET A 1 97 ? -8.063 7.671 -11.938 1.00 55.03 97 MET A CA 1
ATOM 766 C C . MET A 1 97 ? -9.234 8.240 -12.740 1.00 55.03 97 MET A C 1
ATOM 768 O O . MET A 1 97 ? -9.033 8.769 -13.833 1.00 55.03 97 MET A O 1
ATOM 772 N N . HIS A 1 98 ? -10.453 8.103 -12.220 1.00 50.31 98 HIS A N 1
ATOM 773 C CA . HIS A 1 98 ? -11.580 8.873 -12.721 1.00 50.31 98 HIS A CA 1
ATOM 774 C C . HIS A 1 98 ? -11.310 10.332 -12.341 1.00 50.31 98 HIS A C 1
ATOM 776 O O . HIS A 1 98 ? -11.438 10.709 -11.176 1.00 50.31 98 HIS A O 1
ATOM 782 N N . ALA A 1 99 ? -10.804 11.081 -13.322 1.00 38.72 99 ALA A N 1
ATOM 783 C CA . ALA A 1 99 ? -10.669 12.530 -13.289 1.00 38.72 99 ALA A CA 1
ATOM 784 C C . ALA A 1 99 ? -12.041 13.203 -13.413 1.00 38.72 99 ALA A C 1
ATOM 786 O O . ALA A 1 99 ? -12.901 12.645 -14.135 1.00 38.72 99 ALA A O 1
#